Protein AF-A0A3S1F4R1-F1 (afdb_monomer_lite)

Secondary structure (DSSP, 8-state):
---HHHHHHHHHHHHHHTTSS-HHHHHHHHHHHHHH------HHHHHHHHHHHHHHHHHHHHHHHTTTT--HHHHHHHHHHHHHHHHHHHHH--

Foldseek 3Di:
DDDPLVVVLVVLVVCCVVVVDDPVVSVVVNVVSVVVVPPPCPPVNVVVVVVVVVVVVVVVVVCVVCVVVDDPVVVVVVVVVVVVCVVVVVVVVD

Sequence (94 aa):
MASYSSRVRADIARWQQAGLIDAATADSLSRDVEANERKSLSFGSILAMMAALLFGAAILIFVAANWDAIPRLARVAALFAVILGGYVGGAVLK

pLDDT: mean 79.47, std 11.55, range [44.41, 94.88]

Structure (mmCIF, N/CA/C/O backbone):
data_AF-A0A3S1F4R1-F1
#
_entry.id   AF-A0A3S1F4R1-F1
#
loop_
_atom_site.group_PDB
_atom_site.id
_atom_site.type_symbol
_atom_site.label_atom_id
_atom_site.label_alt_id
_atom_site.label_comp_id
_atom_site.label_asym_id
_atom_site.label_entity_id
_atom_site.label_seq_id
_atom_site.pdbx_PDB_ins_code
_atom_site.Cartn_x
_atom_site.Cartn_y
_atom_site.Cartn_z
_atom_site.occupancy
_atom_site.B_iso_or_equiv
_atom_site.auth_seq_id
_atom_site.auth_comp_id
_atom_site.auth_asym_id
_atom_site.auth_atom_id
_atom_site.pdbx_PDB_model_num
ATOM 1 N N . MET A 1 1 ? 1.282 -4.477 21.257 1.00 44.41 1 MET A N 1
ATOM 2 C CA . MET A 1 1 ? 0.735 -3.368 22.068 1.00 44.41 1 MET A CA 1
ATOM 3 C C . MET A 1 1 ? -0.613 -2.998 21.481 1.00 44.41 1 MET A C 1
ATOM 5 O O . MET A 1 1 ? -0.664 -2.736 20.288 1.00 44.41 1 MET A O 1
ATOM 9 N N . ALA A 1 2 ? -1.696 -3.082 22.253 1.00 53.50 2 ALA A N 1
ATOM 10 C CA . ALA A 1 2 ? -3.031 -2.743 21.761 1.00 53.50 2 ALA A CA 1
ATOM 11 C C . ALA A 1 2 ? -3.059 -1.273 21.301 1.00 53.50 2 ALA A C 1
ATOM 13 O O . ALA A 1 2 ? -2.634 -0.388 22.057 1.00 53.50 2 ALA A O 1
ATOM 14 N N . SER A 1 3 ? -3.508 -1.043 20.060 1.00 69.19 3 SER A N 1
ATOM 15 C CA . SER A 1 3 ? -3.682 0.300 19.496 1.00 69.19 3 SER A CA 1
ATOM 16 C C . SER A 1 3 ? -4.516 1.150 20.456 1.00 69.19 3 SER A C 1
ATOM 18 O O . SER A 1 3 ? -5.395 0.642 21.153 1.00 69.19 3 SER A O 1
ATOM 20 N N . TYR A 1 4 ? -4.216 2.443 20.553 1.00 78.56 4 TYR A N 1
ATOM 21 C CA . TYR A 1 4 ? -4.982 3.363 21.396 1.00 78.56 4 TYR A CA 1
ATOM 22 C C . TYR A 1 4 ? -6.490 3.290 21.076 1.00 78.56 4 TYR A C 1
ATOM 24 O O . TYR A 1 4 ? -7.305 3.223 21.992 1.00 78.56 4 TYR A O 1
ATOM 32 N N . SER A 1 5 ? -6.837 3.142 19.794 1.00 77.75 5 SER A N 1
ATOM 33 C CA . SER A 1 5 ? -8.206 2.946 19.295 1.00 77.75 5 SER A CA 1
ATOM 34 C C . SER A 1 5 ? -8.913 1.727 19.899 1.00 77.75 5 SER A C 1
ATOM 36 O O . SER A 1 5 ? -10.071 1.820 20.308 1.00 77.75 5 SER A O 1
ATOM 38 N N . SER A 1 6 ? -8.225 0.586 20.017 1.00 80.00 6 SER A N 1
ATOM 39 C CA . SER A 1 6 ? -8.833 -0.644 20.532 1.00 80.00 6 SER A CA 1
ATOM 40 C C . SER A 1 6 ? -9.098 -0.576 22.034 1.00 80.00 6 SER A C 1
ATOM 42 O O . SER A 1 6 ? -10.093 -1.126 22.503 1.00 80.00 6 SER A O 1
ATOM 44 N N . ARG A 1 7 ? -8.257 0.149 22.786 1.00 84.69 7 ARG A N 1
ATOM 45 C CA . ARG A 1 7 ? -8.504 0.441 24.206 1.00 84.69 7 ARG A CA 1
ATOM 46 C C . ARG A 1 7 ? -9.704 1.366 24.387 1.00 84.69 7 ARG A C 1
ATOM 48 O O . ARG A 1 7 ? -10.592 1.045 25.168 1.00 84.69 7 ARG A O 1
ATOM 55 N N . VAL A 1 8 ? -9.774 2.444 23.607 1.00 87.94 8 VAL A N 1
ATOM 56 C CA . VAL A 1 8 ? -10.889 3.399 23.677 1.00 87.94 8 VAL A CA 1
ATOM 57 C C . VAL A 1 8 ? -12.222 2.737 23.301 1.00 87.94 8 VAL A C 1
ATOM 59 O O . VAL A 1 8 ? -13.217 2.957 23.983 1.00 87.94 8 VAL A O 1
ATOM 62 N N . ARG A 1 9 ? -12.260 1.847 22.297 1.00 87.00 9 ARG A N 1
ATOM 63 C CA . ARG A 1 9 ? -13.472 1.058 21.986 1.00 87.00 9 ARG A CA 1
ATOM 64 C C . ARG A 1 9 ? -13.939 0.185 23.151 1.00 87.00 9 ARG A C 1
ATOM 66 O O . ARG A 1 9 ? -15.137 0.115 23.416 1.00 87.00 9 ARG A O 1
ATOM 73 N N . ALA A 1 10 ? -13.011 -0.471 23.848 1.00 88.88 10 ALA A N 1
ATOM 74 C CA .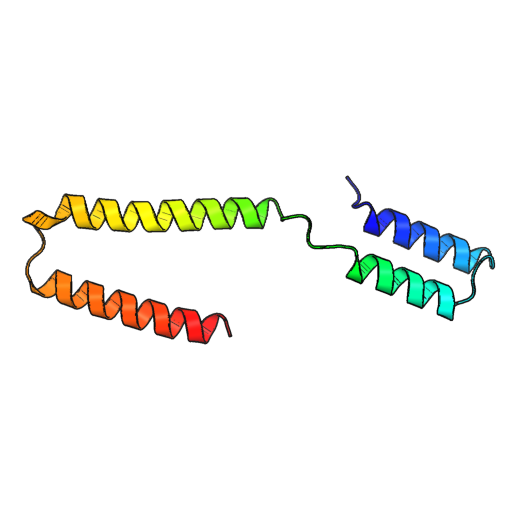 ALA A 1 10 ? -13.349 -1.278 25.018 1.00 88.88 10 ALA A CA 1
ATOM 75 C C . ALA A 1 10 ? -13.897 -0.413 26.169 1.00 88.88 10 ALA A C 1
ATOM 77 O O . ALA A 1 10 ? -14.843 -0.816 26.847 1.00 88.88 10 ALA A O 1
ATOM 78 N N . ASP A 1 11 ? -13.351 0.791 26.354 1.00 90.31 11 ASP A N 1
ATOM 79 C CA . ASP A 1 11 ? -13.847 1.754 27.339 1.00 90.31 11 ASP A CA 1
ATOM 80 C C . ASP A 1 11 ? -15.262 2.251 27.002 1.00 90.31 11 ASP A C 1
ATOM 82 O O . ASP A 1 11 ? -16.112 2.280 27.891 1.00 90.31 11 ASP A O 1
ATOM 86 N N . ILE A 1 12 ? -15.548 2.555 25.729 1.00 91.06 12 ILE A N 1
ATOM 87 C CA . ILE A 1 12 ? -16.886 2.958 25.260 1.00 91.06 12 ILE A CA 1
ATOM 88 C C . ILE A 1 12 ? -17.914 1.852 25.533 1.00 91.06 12 ILE A C 1
ATOM 90 O O . ILE A 1 12 ? -18.972 2.124 26.099 1.00 91.06 12 ILE A O 1
ATOM 94 N N . ALA A 1 13 ? -17.593 0.597 25.202 1.00 89.94 13 ALA A N 1
ATOM 95 C CA . ALA A 1 13 ? -18.476 -0.539 25.471 1.00 89.94 13 ALA A CA 1
ATOM 96 C C . ALA A 1 13 ? -18.735 -0.720 26.976 1.00 89.94 13 ALA A C 1
ATOM 98 O O . ALA A 1 13 ? -19.870 -0.956 27.394 1.00 89.94 13 ALA A O 1
ATOM 99 N N . ARG A 1 14 ? -17.700 -0.546 27.810 1.00 93.69 14 ARG A N 1
ATOM 100 C CA . ARG A 1 14 ? -17.840 -0.582 29.271 1.00 93.69 14 ARG A CA 1
ATOM 101 C C . ARG A 1 14 ? -18.740 0.549 29.777 1.00 93.69 14 ARG A C 1
ATOM 103 O O . ARG A 1 14 ? -19.564 0.312 30.653 1.00 93.69 14 ARG A O 1
ATOM 110 N N . TRP A 1 15 ? -18.605 1.764 29.248 1.00 93.88 15 TRP A N 1
ATOM 111 C CA . TRP A 1 15 ? -19.442 2.903 29.642 1.00 93.88 15 TRP A CA 1
ATOM 112 C C . TRP A 1 15 ? -20.900 2.736 29.222 1.00 93.88 15 TRP A C 1
ATOM 114 O O . TRP A 1 15 ? -21.789 3.078 29.999 1.00 93.88 15 TRP A O 1
ATOM 124 N N . GLN A 1 16 ? -21.150 2.155 28.048 1.00 93.12 16 GLN A N 1
ATOM 125 C CA . GLN A 1 16 ? -22.499 1.814 27.602 1.00 93.12 16 GLN A CA 1
ATOM 126 C C . GLN A 1 16 ? -23.133 0.757 28.518 1.00 93.12 16 GLN A C 1
ATOM 128 O O . GLN A 1 16 ? -24.263 0.928 28.966 1.00 93.12 16 GLN A O 1
ATOM 133 N N . GLN A 1 17 ? -22.398 -0.311 28.850 1.00 90.50 17 GLN A N 1
ATOM 134 C CA . GLN A 1 17 ? -22.873 -1.352 29.774 1.00 90.50 17 GLN A CA 1
ATOM 135 C C . GLN A 1 17 ? -23.114 -0.817 31.190 1.00 90.50 17 GLN A C 1
ATOM 137 O O . GLN A 1 17 ? -24.036 -1.260 31.867 1.00 90.50 17 GLN A O 1
ATOM 142 N N . ALA A 1 18 ? -22.311 0.155 31.626 1.00 92.25 18 ALA A N 1
ATOM 143 C CA . ALA A 1 18 ? -22.490 0.848 32.898 1.00 92.25 18 ALA A CA 1
ATOM 144 C C . ALA A 1 18 ? -23.624 1.894 32.874 1.00 92.25 18 ALA A C 1
ATOM 146 O O . ALA A 1 18 ? -23.888 2.514 33.901 1.00 92.25 18 ALA A O 1
ATOM 147 N N . GLY A 1 19 ? -24.273 2.123 31.724 1.00 90.50 19 GLY A N 1
ATOM 148 C CA . GLY A 1 19 ? -25.343 3.111 31.567 1.00 90.50 19 GLY A CA 1
ATOM 149 C C . GLY A 1 19 ? -24.878 4.569 31.647 1.00 90.50 19 GLY A C 1
ATOM 150 O O . GLY A 1 19 ? -25.701 5.461 31.822 1.00 90.50 19 GLY A O 1
ATOM 151 N N . LEU A 1 20 ? -23.570 4.825 31.535 1.00 90.31 20 LEU A N 1
ATOM 152 C CA . LEU A 1 20 ? -22.994 6.176 31.565 1.00 90.31 20 LEU A CA 1
ATOM 153 C C . LEU A 1 20 ? -23.252 6.943 30.265 1.00 90.31 20 LEU A C 1
ATOM 155 O O . LEU A 1 20 ? -23.269 8.171 30.265 1.00 90.31 20 LEU A O 1
ATOM 159 N N . ILE A 1 21 ? -23.422 6.213 29.163 1.00 92.44 21 ILE A N 1
ATOM 160 C CA . ILE A 1 21 ? -23.713 6.745 27.833 1.00 92.44 21 ILE A CA 1
ATOM 161 C C . ILE A 1 21 ? -24.819 5.913 27.184 1.00 92.44 21 ILE A C 1
ATOM 163 O O . ILE A 1 21 ? -24.914 4.703 27.401 1.00 92.44 21 ILE A O 1
ATOM 167 N N . ASP A 1 22 ? -25.648 6.557 26.372 1.00 90.75 22 ASP A N 1
ATOM 168 C CA . ASP A 1 22 ? -26.662 5.890 25.566 1.00 90.75 22 ASP A CA 1
ATOM 169 C C . ASP A 1 22 ? -26.048 5.217 24.327 1.00 90.75 22 ASP A C 1
ATOM 171 O O . ASP A 1 22 ? -24.909 5.480 23.927 1.00 90.75 22 ASP A O 1
ATOM 175 N N . ALA A 1 23 ? -26.825 4.336 23.694 1.00 88.62 23 ALA A N 1
ATOM 176 C CA . ALA A 1 23 ? -26.367 3.580 22.534 1.00 88.62 23 ALA A CA 1
ATOM 177 C C . ALA A 1 23 ? -26.022 4.474 21.330 1.00 88.62 23 ALA A C 1
ATOM 179 O O . ALA A 1 23 ? -25.087 4.151 20.601 1.00 88.62 23 ALA A O 1
ATOM 180 N N . ALA A 1 24 ? -26.723 5.597 21.127 1.00 89.56 24 ALA A N 1
ATOM 181 C CA . ALA A 1 24 ? -26.439 6.484 20.002 1.00 89.56 24 ALA A CA 1
ATOM 182 C C . ALA A 1 24 ? -25.123 7.249 20.213 1.00 89.56 24 ALA A C 1
ATOM 184 O O . ALA A 1 24 ? -24.311 7.345 19.291 1.00 89.56 24 ALA A O 1
ATOM 185 N N . THR A 1 25 ? -24.863 7.719 21.437 1.00 89.56 25 THR A N 1
ATOM 186 C CA . THR A 1 25 ? -23.582 8.350 21.791 1.00 89.56 25 THR A CA 1
ATOM 187 C C . THR A 1 25 ? -22.419 7.362 21.704 1.00 89.56 25 THR A C 1
ATOM 189 O O . THR A 1 25 ? -21.387 7.694 21.119 1.00 89.56 25 THR A O 1
ATOM 192 N N . ALA A 1 26 ? -22.584 6.132 22.206 1.00 90.62 26 ALA A N 1
ATOM 193 C CA . ALA A 1 26 ? -21.567 5.081 22.100 1.00 90.62 26 ALA A CA 1
ATOM 194 C C . ALA A 1 26 ? -21.191 4.775 20.639 1.00 90.62 26 ALA A C 1
ATOM 196 O O . ALA A 1 26 ? -20.011 4.623 20.305 1.00 90.62 26 ALA A O 1
ATOM 197 N N . ASP A 1 27 ? -22.186 4.739 19.755 1.00 88.75 27 ASP A N 1
ATOM 198 C CA . ASP A 1 27 ? -21.998 4.476 18.332 1.00 88.75 27 ASP A CA 1
ATOM 199 C C . ASP A 1 27 ? -21.341 5.663 17.599 1.00 88.75 27 ASP A C 1
ATOM 201 O O . ASP A 1 27 ? -20.449 5.478 16.767 1.00 88.75 27 ASP A O 1
ATOM 205 N N . SER A 1 28 ? -21.703 6.900 17.961 1.00 89.38 28 SER A N 1
ATOM 206 C CA . SER A 1 28 ? -21.060 8.114 17.438 1.00 89.38 28 SER A CA 1
ATOM 207 C C . SER A 1 28 ? -19.587 8.215 17.853 1.00 89.38 28 SER A C 1
ATOM 209 O O . SER A 1 28 ? -18.735 8.509 17.017 1.00 89.38 28 SER A O 1
ATOM 211 N N . LEU A 1 29 ? 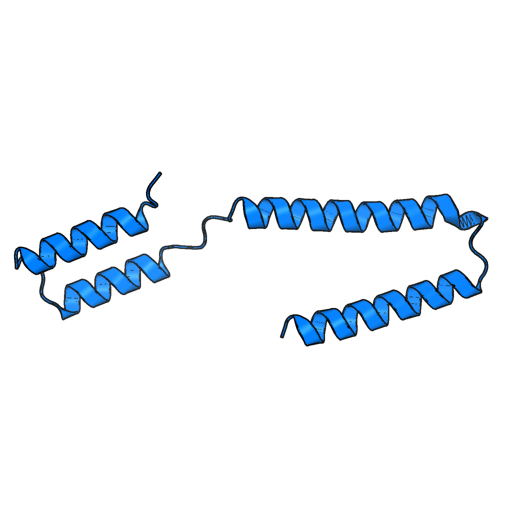-19.269 7.937 19.123 1.00 87.56 29 LEU A N 1
ATOM 212 C CA . LEU A 1 29 ? -17.893 7.917 19.637 1.00 87.56 29 LEU A CA 1
ATOM 213 C C . LEU A 1 29 ? -17.056 6.824 18.968 1.00 87.56 29 LEU A C 1
ATOM 215 O O . LEU A 1 29 ? -15.909 7.058 18.600 1.00 87.56 29 LEU A O 1
ATOM 219 N N . SER A 1 30 ? -17.630 5.637 18.766 1.00 87.12 30 SER A N 1
ATOM 220 C CA . SER A 1 30 ? -16.928 4.523 18.119 1.00 87.12 30 SER A CA 1
ATOM 221 C C . SER A 1 30 ? -16.576 4.828 16.661 1.00 87.12 30 SER A C 1
ATOM 223 O O . SER A 1 30 ? -15.489 4.457 16.209 1.00 87.12 30 SER A O 1
ATOM 225 N N . ARG A 1 31 ? -17.467 5.525 15.943 1.00 84.88 31 ARG A N 1
ATOM 226 C CA . ARG A 1 31 ? -17.224 6.007 14.576 1.00 84.88 31 ARG A CA 1
ATOM 227 C C . ARG A 1 31 ? -16.197 7.132 14.523 1.00 84.88 31 ARG A C 1
ATOM 229 O O . ARG A 1 31 ? -15.354 7.122 13.632 1.00 84.88 31 ARG A O 1
ATOM 236 N N . ASP A 1 32 ? -16.228 8.062 15.474 1.00 86.44 32 ASP A N 1
ATOM 237 C CA . ASP A 1 32 ? -15.217 9.120 15.565 1.00 86.44 32 ASP A CA 1
ATOM 238 C C . ASP A 1 32 ? -13.819 8.538 15.817 1.00 86.44 32 ASP A C 1
ATOM 240 O O . ASP A 1 32 ? -12.865 8.909 15.139 1.00 86.44 32 ASP A O 1
ATOM 244 N N . VAL A 1 33 ? -13.704 7.544 16.705 1.00 84.12 33 VAL A N 1
ATOM 245 C CA . VAL A 1 33 ? -12.442 6.835 16.968 1.00 84.12 33 VAL A CA 1
ATOM 246 C C . VAL A 1 33 ? -11.930 6.112 15.724 1.00 84.12 33 VAL A C 1
ATOM 248 O O . VAL A 1 33 ? -10.730 6.127 15.482 1.00 84.12 33 VAL A O 1
ATOM 251 N N . GLU A 1 34 ? -12.802 5.505 14.921 1.00 79.25 34 GLU A N 1
ATOM 252 C CA . GLU A 1 34 ? -12.414 4.823 13.678 1.00 79.25 34 GLU A CA 1
ATOM 253 C C . GLU A 1 34 ? -12.018 5.814 12.569 1.00 79.25 34 GLU A C 1
ATOM 255 O O . GLU A 1 34 ? -11.070 5.571 11.826 1.00 79.25 34 GLU A O 1
ATOM 260 N N . ALA A 1 35 ? -12.675 6.975 12.495 1.00 78.81 35 ALA A N 1
ATOM 261 C CA . ALA A 1 35 ? -12.313 8.050 11.571 1.00 78.81 35 ALA A CA 1
ATOM 262 C C . ALA A 1 35 ? -11.005 8.764 11.973 1.00 78.81 35 ALA A C 1
ATOM 264 O O . ALA A 1 35 ? -10.208 9.149 11.112 1.00 78.81 35 ALA A O 1
ATOM 265 N N . ASN A 1 36 ? -10.772 8.928 13.280 1.00 73.81 36 ASN A N 1
ATOM 266 C CA . ASN A 1 36 ? -9.573 9.533 13.862 1.00 73.81 36 ASN A CA 1
ATOM 267 C C . ASN A 1 36 ? -8.446 8.534 14.125 1.00 73.81 36 ASN A C 1
ATOM 269 O O . ASN A 1 36 ? -7.322 8.959 14.410 1.00 73.81 36 ASN A O 1
ATOM 273 N N . GLU A 1 37 ? -8.679 7.234 13.926 1.00 69.75 37 GLU A N 1
ATOM 274 C CA . GLU A 1 37 ? -7.641 6.236 13.669 1.00 69.75 37 GLU A CA 1
ATOM 275 C C . GLU A 1 37 ? -7.041 6.515 12.283 1.00 69.75 37 GLU A C 1
ATOM 277 O O . GLU A 1 37 ? -7.056 5.712 11.350 1.00 69.75 37 GLU A O 1
ATOM 282 N N . ARG A 1 38 ? -6.502 7.730 12.126 1.00 56.22 38 ARG A N 1
ATOM 283 C CA . ARG A 1 38 ? -5.654 8.112 11.018 1.00 56.22 38 ARG A CA 1
ATOM 284 C C . ARG A 1 38 ? -4.574 7.063 10.976 1.00 56.22 38 ARG A C 1
ATOM 286 O O . ARG A 1 38 ? -3.743 7.045 11.880 1.00 56.22 38 ARG A O 1
ATOM 293 N N . LYS A 1 39 ? -4.639 6.220 9.936 1.00 57.47 39 LYS A N 1
ATOM 294 C CA . LYS A 1 39 ? -3.594 5.332 9.420 1.00 57.47 39 LYS A CA 1
ATOM 295 C C . LYS A 1 39 ? -2.239 5.829 9.902 1.00 57.47 39 LYS A C 1
ATOM 297 O O . LYS A 1 39 ? -1.591 6.620 9.217 1.00 57.47 39 LYS A O 1
ATOM 302 N 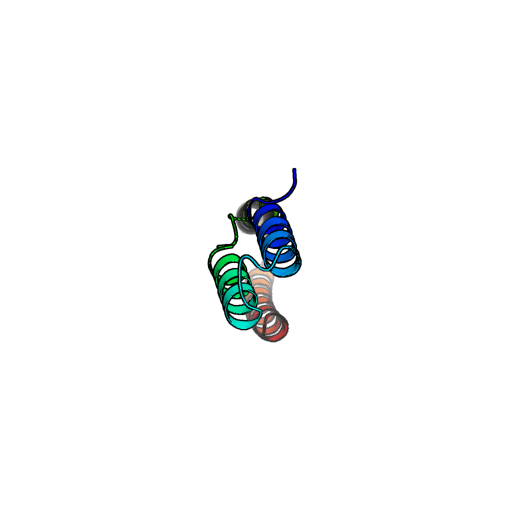N . SER A 1 40 ? -1.829 5.407 11.096 1.00 55.25 40 SER A N 1
ATOM 303 C CA . SER A 1 40 ? -0.487 5.673 11.581 1.00 55.25 40 SER A CA 1
ATOM 304 C C . SER A 1 40 ? 0.366 4.998 10.536 1.00 55.25 40 SER A C 1
ATOM 306 O O . SER A 1 40 ? 0.197 3.788 10.373 1.00 55.25 40 SER A O 1
ATOM 308 N N . LEU A 1 41 ? 1.107 5.784 9.748 1.00 54.81 41 LEU A N 1
ATOM 309 C CA . LEU A 1 41 ? 1.914 5.336 8.617 1.00 54.81 41 LEU A CA 1
ATOM 310 C C . LEU A 1 41 ? 2.442 3.941 8.926 1.00 54.81 41 LEU A C 1
ATOM 312 O O . LEU A 1 41 ? 3.329 3.787 9.765 1.00 54.81 41 LEU A O 1
ATOM 316 N N . SER A 1 42 ? 1.767 2.928 8.369 1.00 70.56 42 SER A N 1
ATOM 317 C CA . SER A 1 42 ? 1.999 1.556 8.801 1.00 70.56 42 SER A CA 1
ATOM 318 C C . SER A 1 42 ? 3.467 1.284 8.543 1.00 70.56 42 SER A C 1
ATOM 320 O O . SER A 1 42 ? 3.977 1.668 7.489 1.00 70.56 42 SER A O 1
ATOM 322 N N . PHE A 1 43 ? 4.156 0.634 9.476 1.00 74.00 43 PHE A N 1
ATOM 323 C CA . PHE A 1 43 ? 5.528 0.195 9.235 1.00 74.00 43 PHE A CA 1
ATOM 324 C C . PHE A 1 43 ? 5.632 -0.552 7.893 1.00 74.00 43 PHE A C 1
ATOM 326 O O . PHE A 1 43 ? 6.582 -0.355 7.141 1.00 74.00 43 PHE A O 1
ATOM 333 N N . GLY A 1 44 ? 4.582 -1.301 7.530 1.00 79.19 44 GLY A N 1
ATOM 334 C CA . GLY A 1 44 ? 4.450 -1.930 6.219 1.00 79.19 44 GLY A CA 1
ATOM 335 C C . GLY A 1 44 ? 4.358 -0.945 5.049 1.00 79.19 44 GLY A C 1
ATOM 336 O O . GLY A 1 44 ? 4.940 -1.210 4.009 1.00 79.19 44 GLY A O 1
ATOM 337 N N . SER A 1 45 ? 3.700 0.206 5.208 1.00 80.81 45 SER A N 1
ATOM 338 C CA . SER A 1 45 ? 3.659 1.270 4.189 1.00 80.81 45 SER A CA 1
ATOM 339 C C . SER A 1 45 ? 5.037 1.901 3.975 1.00 80.81 45 SER A C 1
ATOM 341 O O . SER A 1 45 ? 5.473 2.075 2.840 1.00 80.81 45 SER A O 1
ATOM 343 N N . ILE A 1 46 ? 5.758 2.190 5.063 1.00 85.81 46 ILE A N 1
ATOM 344 C CA . ILE A 1 46 ? 7.121 2.736 4.993 1.00 85.81 46 ILE A CA 1
ATOM 345 C C . ILE A 1 46 ? 8.057 1.721 4.326 1.00 85.81 46 ILE A C 1
ATOM 347 O O . ILE A 1 46 ? 8.814 2.074 3.424 1.00 85.81 46 ILE A O 1
ATOM 351 N N . LEU A 1 47 ? 7.969 0.448 4.720 1.00 90.19 47 LEU A N 1
ATOM 352 C CA . LEU A 1 47 ? 8.760 -0.629 4.133 1.00 90.19 47 LEU A CA 1
ATOM 353 C C . LEU A 1 47 ? 8.428 -0.844 2.651 1.00 9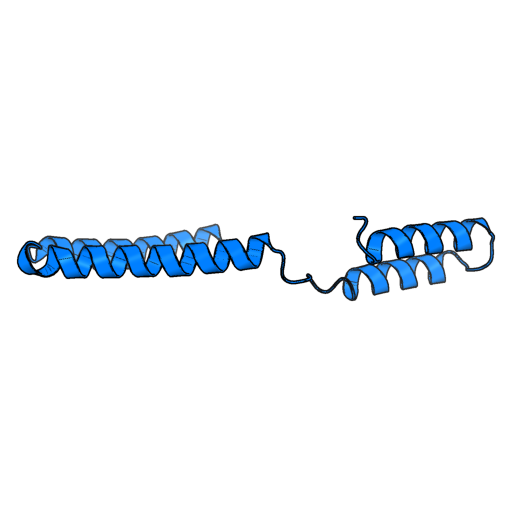0.19 47 LEU A C 1
ATOM 355 O O . LEU A 1 47 ? 9.339 -0.979 1.839 1.00 90.19 47 LEU A O 1
ATOM 359 N N . ALA A 1 48 ? 7.145 -0.821 2.284 1.00 87.44 48 ALA A N 1
ATOM 360 C CA . ALA A 1 48 ? 6.704 -0.918 0.896 1.00 87.44 48 ALA A CA 1
ATOM 361 C C . ALA A 1 48 ? 7.217 0.259 0.056 1.00 87.44 48 ALA A C 1
ATOM 363 O O . ALA A 1 48 ? 7.674 0.055 -1.065 1.00 87.44 48 ALA A O 1
ATOM 364 N N . MET A 1 49 ? 7.205 1.477 0.604 1.00 89.75 49 MET A N 1
ATOM 365 C CA . MET A 1 49 ? 7.749 2.659 -0.063 1.00 89.75 49 MET A CA 1
ATOM 366 C C . MET A 1 49 ? 9.262 2.535 -0.276 1.00 89.75 49 MET A C 1
ATOM 368 O O . MET A 1 49 ? 9.750 2.791 -1.374 1.00 89.75 49 MET A O 1
ATOM 372 N N . MET A 1 50 ? 9.996 2.075 0.740 1.00 94.88 50 MET A N 1
ATOM 373 C CA . MET A 1 50 ? 11.433 1.814 0.635 1.00 94.88 50 MET A CA 1
ATOM 374 C C . MET A 1 50 ? 11.732 0.751 -0.429 1.00 94.88 50 MET A C 1
ATOM 376 O O . MET A 1 50 ? 12.610 0.941 -1.268 1.00 94.88 50 MET A O 1
ATOM 380 N N . ALA A 1 51 ? 10.973 -0.349 -0.425 1.00 92.81 51 ALA A N 1
ATOM 381 C CA . ALA A 1 51 ? 11.101 -1.424 -1.399 1.00 92.81 51 ALA A CA 1
ATOM 382 C C . ALA A 1 51 ? 10.813 -0.930 -2.822 1.00 92.81 51 ALA A C 1
ATOM 384 O O . ALA A 1 51 ? 11.584 -1.226 -3.728 1.00 92.81 51 ALA A O 1
ATOM 385 N N . ALA A 1 52 ? 9.761 -0.131 -3.015 1.00 91.88 52 ALA A N 1
ATOM 386 C CA . ALA A 1 52 ? 9.430 0.458 -4.309 1.00 91.88 52 ALA A CA 1
ATOM 387 C C . ALA A 1 52 ? 10.545 1.386 -4.820 1.00 91.88 52 ALA A C 1
ATOM 389 O O . ALA A 1 52 ? 10.930 1.293 -5.986 1.00 91.88 52 ALA A O 1
ATOM 390 N N . LEU A 1 53 ? 11.108 2.234 -3.947 1.00 94.25 53 LEU A N 1
ATOM 391 C CA . LEU A 1 53 ? 12.238 3.100 -4.298 1.00 94.25 53 LEU A CA 1
ATOM 392 C C . LEU A 1 53 ? 13.469 2.286 -4.706 1.00 94.25 53 LEU A C 1
ATOM 394 O O . LEU A 1 53 ? 14.047 2.528 -5.765 1.00 94.25 53 LEU A O 1
ATOM 398 N N . LEU A 1 54 ? 13.861 1.315 -3.879 1.00 94.50 54 LEU A N 1
ATOM 399 C CA . LEU A 1 54 ? 15.025 0.463 -4.130 1.00 94.50 54 LEU A CA 1
ATOM 400 C C . LEU A 1 54 ? 14.853 -0.358 -5.407 1.00 94.50 54 LEU A C 1
ATOM 402 O O . LEU A 1 54 ? 15.794 -0.490 -6.186 1.00 94.50 54 LEU A O 1
ATOM 406 N N . PHE A 1 55 ? 13.649 -0.866 -5.651 1.00 92.25 55 PHE A N 1
ATOM 407 C CA . PHE A 1 55 ? 13.329 -1.616 -6.856 1.00 92.25 55 PHE A CA 1
ATOM 408 C C . PHE A 1 55 ? 13.432 -0.743 -8.112 1.00 92.25 55 PHE A C 1
ATOM 410 O O . PHE A 1 55 ? 14.065 -1.141 -9.090 1.00 92.25 55 PHE A O 1
ATOM 417 N N . GLY A 1 56 ? 12.894 0.481 -8.070 1.00 89.44 56 GLY A N 1
ATOM 418 C CA . GLY A 1 56 ? 13.056 1.452 -9.154 1.00 89.44 56 GLY A CA 1
ATOM 419 C C . GLY A 1 56 ? 14.528 1.779 -9.421 1.00 89.44 56 GLY A C 1
ATOM 420 O O . GLY A 1 56 ? 14.975 1.739 -10.567 1.00 89.44 56 GLY A O 1
ATOM 421 N N . ALA A 1 57 ? 15.309 2.025 -8.366 1.00 90.75 57 ALA A N 1
ATOM 422 C CA . ALA A 1 57 ? 16.742 2.281 -8.483 1.00 90.75 57 ALA A CA 1
ATOM 423 C C . ALA A 1 57 ? 17.507 1.083 -9.073 1.00 90.75 57 ALA A C 1
ATOM 425 O O . ALA A 1 57 ? 18.354 1.270 -9.945 1.00 90.75 57 ALA A O 1
ATOM 426 N N . ALA A 1 58 ? 17.183 -0.144 -8.655 1.00 88.19 58 ALA A N 1
ATOM 427 C CA . ALA A 1 58 ? 17.800 -1.360 -9.179 1.00 88.19 58 ALA A CA 1
ATOM 428 C C . ALA A 1 58 ? 17.575 -1.512 -10.690 1.00 88.19 58 ALA A C 1
ATOM 430 O O . ALA A 1 58 ? 18.519 -1.817 -11.419 1.00 88.19 58 ALA A O 1
ATOM 431 N N . ILE A 1 59 ? 16.360 -1.233 -11.175 1.00 84.69 59 ILE A N 1
ATOM 432 C CA . ILE A 1 59 ? 16.052 -1.246 -12.613 1.00 84.69 59 ILE A CA 1
ATOM 433 C C . ILE A 1 59 ? 16.895 -0.204 -13.354 1.00 84.69 59 ILE A C 1
ATOM 435 O O . ILE A 1 59 ? 17.502 -0.524 -14.376 1.00 84.69 59 ILE A O 1
ATOM 439 N N . LEU A 1 60 ? 16.966 1.027 -12.841 1.00 84.62 60 LEU A N 1
ATOM 440 C CA . LEU A 1 60 ? 17.744 2.098 -13.469 1.00 84.62 60 LEU A CA 1
ATOM 441 C C . LEU A 1 60 ? 19.233 1.746 -13.556 1.00 84.62 60 LEU A C 1
ATOM 443 O O . LEU A 1 60 ? 19.833 1.900 -14.618 1.00 84.62 60 LEU A O 1
ATOM 447 N N . ILE A 1 61 ? 19.816 1.230 -12.470 1.00 83.12 61 ILE A N 1
ATOM 448 C CA . ILE A 1 61 ? 21.224 0.814 -12.430 1.00 83.12 61 ILE A CA 1
ATOM 449 C C . ILE A 1 61 ? 21.465 -0.354 -13.385 1.00 83.12 61 ILE A C 1
ATOM 451 O O . ILE A 1 61 ? 22.446 -0.337 -14.120 1.00 83.12 61 ILE A O 1
ATOM 455 N N . PHE A 1 62 ? 20.572 -1.344 -13.423 1.00 80.06 62 PHE A N 1
ATOM 456 C CA . PHE A 1 62 ? 20.688 -2.475 -14.340 1.00 80.06 62 PHE A CA 1
ATOM 457 C C . PHE A 1 62 ? 20.689 -2.019 -15.804 1.00 80.06 62 PHE A C 1
ATOM 459 O O . PHE A 1 62 ? 21.549 -2.432 -16.579 1.00 80.06 62 PHE A O 1
ATOM 466 N N . VAL A 1 63 ? 19.776 -1.122 -16.184 1.00 76.62 63 VAL A N 1
ATOM 467 C CA . VAL A 1 63 ? 19.728 -0.569 -17.546 1.00 76.62 63 VAL A CA 1
ATOM 468 C C . VAL A 1 63 ? 20.974 0.261 -17.851 1.00 76.62 63 VAL A C 1
ATOM 470 O O . VAL A 1 63 ? 21.543 0.120 -18.932 1.00 76.62 63 VAL A O 1
ATOM 473 N N . ALA A 1 64 ? 21.422 1.093 -16.909 1.00 79.12 64 ALA A N 1
ATOM 474 C CA . ALA A 1 64 ? 22.614 1.921 -17.072 1.00 79.12 64 ALA A CA 1
ATOM 475 C C . ALA A 1 64 ? 23.892 1.077 -17.215 1.00 79.12 64 ALA A C 1
ATOM 477 O O . ALA A 1 64 ? 24.684 1.312 -18.123 1.00 79.12 64 ALA A O 1
ATOM 478 N N . ALA A 1 65 ? 24.071 0.060 -16.368 1.00 78.25 65 ALA A N 1
ATOM 479 C CA . ALA A 1 65 ? 25.232 -0.829 -16.394 1.00 78.25 65 ALA A CA 1
ATOM 480 C C . ALA A 1 65 ? 25.303 -1.668 -17.677 1.00 78.25 65 ALA A C 1
ATOM 482 O O . ALA A 1 65 ? 26.390 -1.975 -18.155 1.00 78.25 65 ALA A O 1
ATOM 483 N N . ASN A 1 66 ? 24.152 -2.014 -18.258 1.00 75.81 66 ASN A N 1
ATOM 484 C CA . ASN A 1 66 ? 24.085 -2.779 -19.501 1.00 75.81 66 ASN A CA 1
ATOM 485 C C . ASN A 1 66 ? 23.980 -1.886 -20.754 1.00 75.81 66 ASN A C 1
ATOM 487 O O . ASN A 1 66 ? 23.881 -2.409 -21.859 1.00 75.81 66 ASN A O 1
ATOM 491 N N . TRP A 1 67 ? 24.013 -0.553 -20.626 1.00 68.44 67 TRP A N 1
ATOM 492 C CA . TRP A 1 67 ? 23.685 0.387 -21.709 1.00 68.44 67 TRP A CA 1
ATOM 493 C C . TRP A 1 67 ? 24.522 0.218 -22.982 1.00 68.44 67 TRP A C 1
ATOM 495 O O . TRP A 1 67 ? 23.995 0.364 -24.088 1.00 68.44 67 TRP A O 1
ATOM 505 N N . ASP A 1 68 ? 25.800 -0.119 -22.822 1.00 69.44 68 ASP A N 1
ATOM 506 C CA . ASP A 1 68 ? 26.733 -0.341 -23.931 1.00 69.44 68 ASP A CA 1
ATOM 507 C C . ASP A 1 68 ? 26.474 -1.678 -24.653 1.00 69.44 68 ASP A C 1
ATOM 509 O O . ASP A 1 68 ? 26.667 -1.816 -25.857 1.00 69.44 68 ASP A O 1
ATOM 513 N N . ALA A 1 69 ? 25.942 -2.664 -23.925 1.00 69.00 69 ALA A N 1
ATOM 514 C CA . ALA A 1 69 ? 25.628 -3.994 -24.437 1.00 69.00 69 ALA A CA 1
ATOM 515 C C . ALA A 1 69 ? 24.195 -4.122 -24.988 1.00 69.00 69 ALA A C 1
ATOM 517 O O . ALA A 1 69 ? 23.866 -5.141 -25.591 1.00 69.00 69 ALA A O 1
ATOM 518 N N . ILE A 1 70 ? 23.323 -3.125 -24.783 1.00 66.00 70 ILE A N 1
ATOM 519 C CA . ILE A 1 70 ? 21.900 -3.179 -25.155 1.00 66.00 70 ILE A CA 1
ATOM 520 C C . ILE A 1 70 ? 21.712 -2.821 -26.648 1.00 66.00 70 ILE A C 1
ATOM 522 O O . ILE A 1 70 ? 21.815 -1.645 -27.022 1.00 66.00 70 ILE A O 1
ATOM 526 N N . PRO A 1 71 ? 21.349 -3.787 -27.523 1.00 68.31 71 PRO A N 1
ATOM 527 C CA . PRO A 1 71 ? 21.007 -3.507 -28.915 1.00 68.31 71 PRO A CA 1
ATOM 528 C C . PRO A 1 71 ? 19.693 -2.716 -29.011 1.00 68.31 71 PRO A C 1
ATOM 530 O O . PRO A 1 71 ? 18.821 -2.806 -28.146 1.00 68.31 71 PRO A O 1
ATOM 533 N N . ARG A 1 72 ? 19.511 -1.959 -30.103 1.00 68.31 72 ARG A N 1
ATOM 534 C CA . ARG A 1 72 ? 18.357 -1.057 -30.329 1.00 68.31 72 ARG A CA 1
ATOM 535 C C . ARG A 1 72 ? 16.987 -1.686 -30.023 1.00 68.31 72 ARG A C 1
ATOM 537 O O . ARG A 1 72 ? 16.113 -0.995 -29.509 1.00 68.31 72 ARG A O 1
ATOM 544 N N . LEU A 1 73 ? 16.816 -2.985 -30.286 1.00 63.09 73 LEU A N 1
ATOM 545 C CA . LEU A 1 73 ? 15.585 -3.735 -30.002 1.00 63.09 73 LEU A CA 1
ATOM 546 C C . LEU A 1 73 ? 15.233 -3.799 -28.509 1.00 63.09 73 LEU A C 1
ATOM 548 O O . LEU A 1 73 ? 14.063 -3.695 -28.156 1.00 63.09 73 LEU A O 1
ATOM 552 N N . ALA A 1 74 ? 16.220 -3.934 -27.625 1.00 68.00 74 ALA A N 1
ATOM 553 C CA . ALA A 1 74 ? 15.978 -4.032 -26.189 1.00 68.00 74 ALA A CA 1
ATOM 554 C C . ALA A 1 74 ? 15.511 -2.690 -25.589 1.00 68.00 74 ALA A C 1
ATOM 556 O O . ALA A 1 74 ? 14.693 -2.682 -24.672 1.00 68.00 74 ALA A O 1
ATOM 557 N N . ARG A 1 75 ? 15.918 -1.551 -26.173 1.00 71.00 75 ARG A N 1
ATOM 558 C CA . ARG A 1 75 ? 15.368 -0.224 -25.820 1.00 71.00 75 ARG A CA 1
ATOM 559 C C . ARG A 1 75 ? 13.883 -0.114 -26.170 1.00 71.00 75 ARG A C 1
ATOM 561 O O . ARG A 1 75 ? 13.105 0.433 -25.396 1.00 71.00 75 ARG A O 1
ATOM 568 N N . VAL A 1 76 ? 13.491 -0.666 -27.319 1.00 73.00 76 VAL A N 1
ATOM 569 C CA . VAL A 1 76 ? 12.089 -0.708 -27.760 1.00 73.00 76 VAL A CA 1
ATOM 570 C C . VAL A 1 76 ? 11.272 -1.647 -26.870 1.00 73.00 76 VAL A C 1
ATOM 572 O O . VAL A 1 76 ? 10.204 -1.263 -26.402 1.00 73.00 76 VAL A O 1
ATOM 575 N N . ALA A 1 77 ? 11.794 -2.837 -26.559 1.00 72.50 77 ALA A N 1
ATOM 576 C CA . ALA A 1 77 ? 11.140 -3.788 -25.661 1.00 72.50 77 ALA A CA 1
ATOM 577 C C . ALA A 1 77 ? 10.934 -3.216 -24.245 1.00 72.50 77 ALA A C 1
ATOM 579 O O . ALA A 1 77 ? 9.867 -3.403 -23.666 1.00 72.50 77 ALA A O 1
ATOM 580 N N . ALA A 1 78 ? 11.903 -2.461 -23.712 1.00 74.44 78 ALA A N 1
ATOM 581 C CA . ALA A 1 78 ? 11.765 -1.762 -22.433 1.00 74.44 78 ALA A CA 1
ATOM 582 C C . ALA A 1 78 ? 10.636 -0.717 -22.456 1.00 74.44 78 ALA A C 1
ATOM 584 O O . ALA A 1 78 ? 9.848 -0.642 -21.516 1.00 74.44 78 ALA A O 1
ATOM 585 N N . LEU A 1 79 ? 10.508 0.046 -23.547 1.00 78.31 79 LEU A N 1
ATOM 586 C CA . LEU A 1 79 ? 9.410 0.999 -23.736 1.00 78.31 79 LEU A CA 1
ATOM 587 C C . LEU A 1 79 ? 8.046 0.298 -23.712 1.00 78.31 79 LEU A C 1
ATOM 589 O O . LEU A 1 79 ? 7.141 0.728 -22.999 1.00 78.31 79 LEU A O 1
ATOM 593 N N . PHE A 1 80 ? 7.921 -0.822 -24.428 1.00 77.81 80 PHE A N 1
ATOM 594 C CA . PHE A 1 80 ? 6.707 -1.637 -24.397 1.00 77.81 80 PHE A CA 1
ATOM 595 C C . PHE A 1 80 ? 6.430 -2.214 -23.007 1.00 77.81 80 PHE A C 1
ATOM 597 O O . PHE A 1 80 ? 5.283 -2.190 -22.571 1.00 77.81 80 PHE A O 1
ATOM 604 N N . ALA A 1 81 ? 7.456 -2.673 -22.287 1.00 78.62 81 ALA A N 1
ATOM 605 C CA . ALA A 1 81 ? 7.311 -3.202 -20.934 1.00 78.62 81 ALA A CA 1
ATOM 606 C C . ALA A 1 81 ? 6.833 -2.138 -19.932 1.00 78.62 81 ALA A C 1
ATOM 608 O O . ALA A 1 81 ? 5.982 -2.437 -19.098 1.00 78.62 81 ALA A O 1
ATOM 609 N N . VAL A 1 82 ? 7.310 -0.891 -20.036 1.00 81.88 82 VAL A N 1
ATOM 610 C CA . VAL A 1 82 ? 6.831 0.227 -19.200 1.00 81.88 82 VAL A CA 1
ATOM 611 C C . VAL A 1 82 ? 5.371 0.557 -19.510 1.00 81.88 82 VAL A C 1
ATOM 613 O O . VAL A 1 82 ? 4.579 0.737 -18.588 1.00 81.88 82 VAL A O 1
ATOM 616 N N . ILE A 1 83 ? 4.993 0.594 -20.791 1.00 81.88 83 ILE A N 1
ATOM 617 C CA . ILE A 1 83 ? 3.612 0.873 -21.209 1.00 81.88 83 ILE A CA 1
ATOM 618 C C . ILE A 1 83 ? 2.666 -0.236 -20.728 1.00 81.88 83 ILE A C 1
ATOM 620 O O . ILE A 1 83 ? 1.645 0.060 -20.111 1.00 81.88 83 ILE A O 1
ATOM 624 N N . LEU A 1 84 ? 3.015 -1.507 -20.952 1.00 79.19 84 LEU A N 1
ATOM 625 C CA . LEU A 1 84 ? 2.227 -2.651 -20.480 1.00 79.19 84 LEU A CA 1
ATOM 626 C C . LEU A 1 84 ? 2.161 -2.702 -18.955 1.00 79.19 84 LEU A C 1
ATOM 628 O O . LEU A 1 84 ? 1.084 -2.905 -18.405 1.00 79.19 84 LEU A O 1
ATOM 632 N N . GLY A 1 85 ? 3.284 -2.483 -18.270 1.00 79.88 85 GLY A N 1
ATOM 633 C CA . GLY A 1 85 ? 3.340 -2.453 -16.811 1.00 79.88 85 GLY A CA 1
ATOM 634 C C . GLY A 1 85 ? 2.475 -1.340 -16.221 1.00 79.88 85 GLY A C 1
ATOM 635 O O . GLY A 1 85 ? 1.740 -1.583 -15.270 1.00 79.88 85 GLY A O 1
ATOM 636 N N . GLY A 1 86 ? 2.493 -0.145 -16.817 1.00 78.94 86 GLY A N 1
ATOM 637 C CA . GLY A 1 86 ? 1.629 0.965 -16.416 1.00 78.94 86 GLY A CA 1
ATOM 638 C C . GLY A 1 86 ? 0.148 0.692 -16.683 1.00 78.94 86 GLY A C 1
ATOM 639 O O . GLY A 1 86 ? -0.695 0.992 -15.840 1.00 78.94 86 GLY A O 1
ATOM 640 N N . TYR A 1 87 ? -0.173 0.073 -17.820 1.00 75.44 87 TYR A N 1
ATOM 641 C CA . TYR A 1 87 ? -1.552 -0.238 -18.195 1.00 75.44 87 TYR A CA 1
ATOM 642 C C . TYR A 1 87 ? -2.148 -1.366 -17.341 1.00 75.44 87 TYR A C 1
ATOM 644 O O . TYR A 1 87 ? -3.242 -1.224 -16.804 1.00 75.44 87 TYR A O 1
ATOM 652 N N . VAL A 1 88 ? -1.412 -2.464 -17.152 1.00 75.25 88 VAL A N 1
ATOM 653 C CA . VAL A 1 88 ? -1.829 -3.592 -16.304 1.00 75.25 88 VAL A CA 1
ATOM 654 C C . VAL A 1 88 ? -1.816 -3.187 -14.833 1.00 75.25 88 VAL A C 1
ATOM 656 O O . VAL A 1 88 ? -2.766 -3.479 -14.118 1.00 75.25 88 VAL A O 1
ATOM 659 N N . GLY A 1 89 ? -0.794 -2.456 -14.381 1.00 71.50 89 GLY A N 1
ATOM 660 C CA . GLY A 1 89 ? -0.729 -1.936 -13.017 1.00 71.50 89 GLY A CA 1
ATOM 661 C C . GLY A 1 89 ? -1.912 -1.023 -12.695 1.00 71.50 89 GLY A C 1
ATOM 662 O O . GLY A 1 89 ? -2.567 -1.218 -11.678 1.00 71.50 89 GLY A O 1
ATOM 663 N N . GLY A 1 90 ? -2.247 -0.086 -13.587 1.00 67.62 90 GLY A N 1
ATOM 664 C CA . GLY A 1 90 ? -3.408 0.795 -13.428 1.00 67.62 90 GLY A CA 1
ATOM 665 C C . GLY A 1 90 ? -4.761 0.085 -13.539 1.00 67.62 90 GLY A C 1
ATOM 666 O O . GLY A 1 90 ? -5.726 0.524 -12.919 1.00 67.62 90 GLY A O 1
ATOM 667 N N . ALA A 1 91 ? -4.842 -1.013 -14.294 1.00 68.50 91 ALA A N 1
ATOM 668 C CA . ALA A 1 91 ? -6.057 -1.815 -14.420 1.00 68.50 91 ALA A CA 1
ATOM 669 C C . ALA A 1 91 ? -6.286 -2.764 -13.230 1.00 68.50 91 ALA A C 1
ATOM 671 O O . ALA A 1 91 ? -7.432 -3.009 -12.875 1.00 68.50 91 ALA A O 1
ATOM 672 N N . VAL A 1 92 ? -5.218 -3.290 -12.619 1.00 63.28 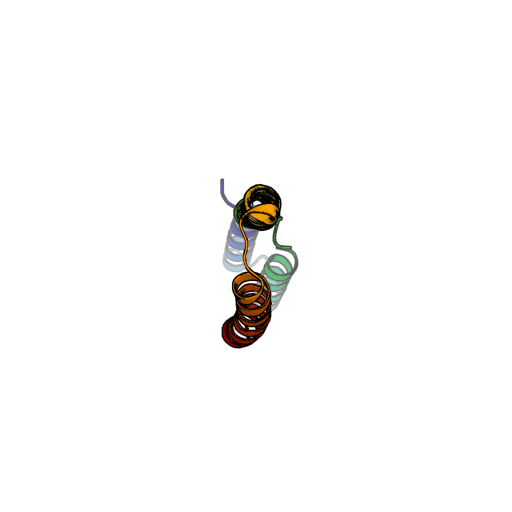92 VAL A N 1
ATOM 673 C CA . VAL A 1 92 ? -5.288 -4.233 -11.485 1.00 63.28 92 VAL A CA 1
ATOM 674 C C . VAL A 1 92 ? -5.372 -3.510 -10.133 1.00 63.28 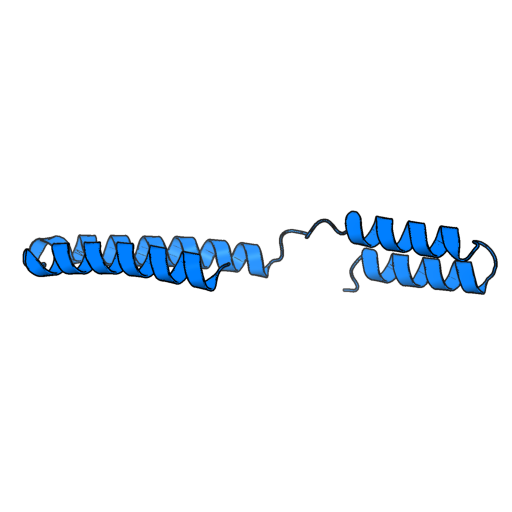92 VAL A C 1
ATOM 676 O O . VAL A 1 92 ? -5.909 -4.064 -9.181 1.00 63.28 92 VAL A O 1
ATOM 679 N N . LEU A 1 93 ? -4.864 -2.274 -10.033 1.00 61.16 93 LEU A N 1
ATOM 680 C CA . LEU A 1 93 ? -4.974 -1.424 -8.833 1.00 61.16 93 LEU A CA 1
ATOM 681 C C . LEU A 1 93 ? -6.263 -0.578 -8.783 1.00 61.16 93 LEU A C 1
ATOM 683 O O . LEU A 1 93 ? -6.392 0.268 -7.895 1.00 61.16 93 LEU A O 1
ATOM 687 N N . LYS A 1 94 ? -7.192 -0.782 -9.722 1.00 47.59 94 LYS A N 1
ATOM 688 C CA . LYS A 1 94 ? -8.545 -0.215 -9.688 1.00 47.59 94 LYS A CA 1
ATOM 689 C C . LYS A 1 94 ? -9.499 -1.156 -8.962 1.00 47.59 94 LYS A C 1
ATOM 691 O O . LYS A 1 94 ? -10.331 -0.628 -8.193 1.00 47.59 94 LYS A O 1
#

Radius of gyration: 24.85 Å; chains: 1; bounding box: 53×14×63 Å